Protein AF-A0A535BE35-F1 (afdb_monomer_lite)

Radius of gyration: 14.9 Å; chains: 1; bounding box: 35×33×30 Å

pLDDT: mean 93.04, std 4.49, range [67.38, 97.81]

Secondary structure (DSSP, 8-state):
---SEESSSS-TT-EE--HHHHHHHHHHHHT----EEE-TTT--EEES--TTS-GGGGGGS-HHHHHHHTT-HHHHHHHHHHHHHHHHHHHHT-TT-

Foldseek 3Di:
DDQAWFPDRDDPLIGGNHPQNVVQVVVQVVVPDFDWDADPLPRDTFGCDTPRQDPVRSCVSPSCVSCVVVVNNVVVVVVSVVVVVVVVVVVVVVVVD

Structure (mmCIF, N/CA/C/O backbone):
data_AF-A0A535BE35-F1
#
_entry.id   AF-A0A535BE35-F1
#
loop_
_atom_site.group_PDB
_atom_site.id
_atom_site.type_symbol
_atom_site.label_atom_id
_atom_site.label_alt_id
_atom_site.label_comp_id
_atom_site.label_asym_id
_atom_site.label_entity_id
_atom_site.label_seq_id
_atom_site.pdbx_PDB_ins_code
_atom_site.Cartn_x
_atom_site.Cartn_y
_atom_site.Cartn_z
_atom_site.occupancy
_atom_site.B_iso_or_equiv
_atom_site.auth_seq_id
_atom_site.auth_comp_id
_atom_site.auth_asym_id
_atom_site.auth_atom_id
_atom_site.pdbx_PDB_model_num
ATOM 1 N N . MET A 1 1 ? 7.665 -4.243 2.383 1.00 85.88 1 MET A N 1
ATOM 2 C CA . MET A 1 1 ? 6.614 -3.456 3.064 1.00 85.88 1 MET A CA 1
ATOM 3 C C . MET A 1 1 ? 6.833 -1.989 2.729 1.00 85.88 1 MET A C 1
ATOM 5 O O . MET A 1 1 ? 7.970 -1.546 2.828 1.00 85.88 1 MET A O 1
ATOM 9 N N . ASN A 1 2 ? 5.805 -1.266 2.273 1.00 91.75 2 ASN A N 1
ATOM 10 C CA . ASN A 1 2 ? 5.902 0.180 2.046 1.00 91.75 2 ASN A CA 1
ATOM 11 C C . ASN A 1 2 ? 5.851 0.908 3.400 1.00 91.75 2 ASN A C 1
ATOM 13 O O . ASN A 1 2 ? 4.922 0.678 4.162 1.00 91.75 2 ASN A O 1
ATOM 17 N N . THR A 1 3 ? 6.822 1.773 3.691 1.00 92.25 3 THR A N 1
ATOM 18 C CA . THR A 1 3 ? 6.873 2.637 4.893 1.00 92.25 3 THR A CA 1
ATOM 19 C C . THR A 1 3 ? 6.936 4.131 4.527 1.00 92.25 3 THR A C 1
ATOM 21 O O . THR A 1 3 ? 7.198 5.009 5.356 1.00 92.25 3 THR A O 1
ATOM 24 N N . GLY A 1 4 ? 6.716 4.433 3.247 1.00 94.38 4 GLY A N 1
ATOM 25 C CA . GLY A 1 4 ? 6.707 5.767 2.673 1.00 94.38 4 GLY A CA 1
ATOM 26 C C . GLY A 1 4 ? 5.320 6.397 2.731 1.00 94.38 4 GLY A C 1
ATOM 27 O O . GLY A 1 4 ? 4.743 6.573 3.809 1.00 94.38 4 GLY A O 1
ATOM 28 N N . TRP A 1 5 ? 4.832 6.785 1.561 1.00 94.75 5 TRP A N 1
ATOM 29 C CA . TRP A 1 5 ? 3.534 7.407 1.343 1.00 94.75 5 TRP A CA 1
ATOM 30 C C . TRP A 1 5 ? 2.763 6.641 0.271 1.00 94.75 5 TRP A C 1
ATOM 32 O O . TRP A 1 5 ? 3.306 5.767 -0.412 1.00 94.75 5 TRP A O 1
ATOM 42 N N . ILE A 1 6 ? 1.485 6.969 0.146 1.00 93.94 6 ILE A N 1
ATOM 43 C CA . ILE A 1 6 ? 0.628 6.556 -0.959 1.00 93.94 6 ILE A CA 1
ATOM 44 C C . ILE A 1 6 ? 0.087 7.817 -1.624 1.00 93.94 6 ILE A C 1
ATOM 46 O O . ILE A 1 6 ? -0.261 8.773 -0.929 1.00 93.94 6 ILE A O 1
ATOM 50 N N . VAL A 1 7 ? -0.027 7.764 -2.952 1.00 93.81 7 VAL A N 1
ATOM 51 C CA . VAL A 1 7 ? -0.326 8.867 -3.878 1.00 93.81 7 VAL A CA 1
ATOM 52 C C . VAL A 1 7 ? 0.913 9.667 -4.272 1.00 93.81 7 VAL A C 1
ATOM 54 O O . VAL A 1 7 ? 1.521 9.331 -5.284 1.00 93.81 7 VAL A O 1
ATOM 57 N N . ASP A 1 8 ? 1.324 10.658 -3.485 1.00 91.81 8 ASP A N 1
ATOM 58 C CA . ASP A 1 8 ? 2.515 11.469 -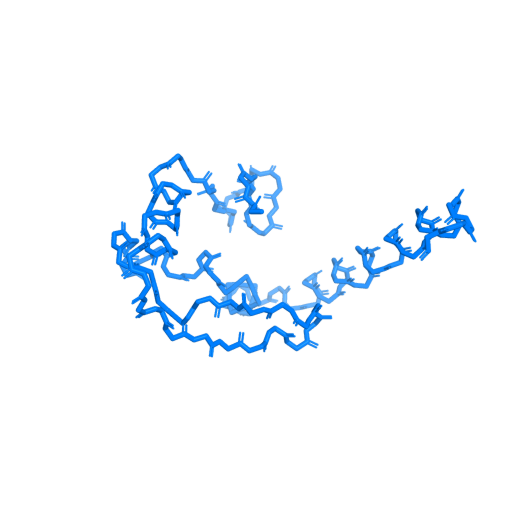3.750 1.00 91.81 8 ASP A CA 1
ATOM 59 C C . ASP A 1 8 ? 3.457 11.477 -2.531 1.00 91.81 8 ASP A C 1
ATOM 61 O O . ASP A 1 8 ? 3.121 11.024 -1.430 1.00 91.81 8 ASP A O 1
ATOM 65 N N . ASP A 1 9 ? 4.652 12.035 -2.716 1.00 87.56 9 ASP A N 1
ATOM 66 C CA . ASP A 1 9 ? 5.629 12.228 -1.646 1.00 87.56 9 ASP A CA 1
ATOM 67 C C . ASP A 1 9 ? 5.229 13.431 -0.771 1.00 87.56 9 ASP A C 1
ATOM 69 O O . ASP A 1 9 ? 5.735 14.539 -0.933 1.00 87.56 9 ASP A O 1
ATOM 73 N N . CYS A 1 10 ? 4.313 13.194 0.179 1.00 86.00 10 CYS A N 1
ATOM 74 C CA . CYS A 1 10 ? 3.795 14.184 1.139 1.00 86.00 10 CYS A CA 1
ATOM 75 C C . CYS A 1 10 ? 2.924 15.303 0.515 1.00 86.00 10 CYS A C 1
ATOM 77 O O . CYS A 1 10 ? 3.119 16.490 0.786 1.00 86.00 10 CYS A O 1
ATOM 79 N N . GLY A 1 11 ? 1.930 14.928 -0.295 1.00 90.88 11 GLY A N 1
ATOM 80 C CA . GLY A 1 11 ? 0.901 15.830 -0.829 1.00 90.88 11 GLY A CA 1
ATOM 81 C C . GLY A 1 11 ? -0.393 15.895 0.005 1.00 90.88 11 GLY A C 1
ATOM 82 O O . GLY A 1 11 ? -0.602 15.066 0.892 1.00 90.88 11 GLY A O 1
ATOM 83 N N . PRO A 1 12 ? -1.301 16.844 -0.295 1.00 91.25 12 PRO A N 1
ATOM 84 C CA . PRO A 1 12 ? -2.591 16.984 0.396 1.00 91.25 12 PRO A CA 1
ATOM 85 C C . PRO A 1 12 ? -3.494 15.753 0.232 1.00 91.25 12 PRO A C 1
ATOM 87 O O . PRO A 1 12 ? -4.186 15.367 1.169 1.00 91.25 12 PRO A O 1
ATOM 90 N N . ASP A 1 13 ? -3.421 15.098 -0.928 1.00 91.38 13 ASP A N 1
ATOM 91 C CA . ASP A 1 13 ? -4.145 13.856 -1.218 1.00 91.38 13 ASP A CA 1
ATOM 92 C C . ASP A 1 13 ? -3.327 12.608 -0.861 1.00 91.38 13 ASP A C 1
ATOM 94 O O . ASP A 1 13 ? -3.751 11.474 -1.098 1.00 91.38 13 ASP A O 1
ATOM 98 N N . SER A 1 14 ? -2.129 12.786 -0.303 1.00 93.12 14 SER A N 1
ATOM 99 C CA . SER A 1 14 ? -1.252 11.681 0.066 1.00 93.12 14 SER A CA 1
ATOM 100 C C . SER A 1 14 ? -1.544 11.179 1.461 1.00 93.12 14 SER A C 1
ATOM 102 O O . SER A 1 14 ? -1.990 11.914 2.340 1.00 93.12 14 SER A O 1
ATOM 104 N N . LYS A 1 15 ? -1.246 9.903 1.678 1.00 93.81 15 LYS A N 1
ATOM 105 C CA . LYS A 1 15 ? -1.426 9.274 2.981 1.00 93.81 15 LYS A CA 1
ATOM 106 C C . LYS A 1 15 ? -0.140 8.647 3.463 1.00 93.81 15 LYS A C 1
ATOM 108 O O . LYS A 1 15 ? 0.515 7.907 2.728 1.00 93.81 15 LYS A O 1
ATOM 113 N N . LYS A 1 16 ? 0.237 8.974 4.696 1.00 95.38 16 LYS A N 1
ATOM 114 C CA . LYS A 1 16 ? 1.449 8.447 5.313 1.00 95.38 16 LYS A CA 1
ATOM 115 C C . LYS A 1 16 ? 1.192 7.023 5.789 1.00 95.38 16 LYS A C 1
ATOM 117 O O . LYS A 1 16 ? 0.238 6.776 6.522 1.00 95.38 16 LYS A O 1
ATOM 122 N N . VAL A 1 17 ? 2.086 6.100 5.444 1.00 96.31 17 VAL A N 1
ATOM 123 C CA . VAL A 1 17 ? 2.136 4.811 6.138 1.00 96.31 17 VAL A CA 1
ATOM 124 C C . VAL A 1 17 ? 2.894 5.028 7.444 1.00 96.31 17 VAL A C 1
ATOM 126 O O . VAL A 1 17 ? 4.085 5.348 7.425 1.00 96.31 17 VAL A O 1
ATOM 129 N N . THR A 1 18 ? 2.197 4.938 8.575 1.00 96.25 18 THR A N 1
ATOM 130 C CA . THR A 1 18 ? 2.783 5.168 9.896 1.00 96.25 18 THR A CA 1
ATOM 131 C C . THR A 1 18 ? 3.413 3.891 10.460 1.00 96.25 18 THR A C 1
ATOM 133 O O . THR A 1 18 ? 3.343 2.802 9.870 1.00 96.25 18 THR A O 1
ATOM 136 N N . VAL A 1 19 ? 4.058 4.029 11.619 1.00 96.44 19 VAL A N 1
ATOM 137 C CA . VAL A 1 19 ? 4.644 2.899 12.350 1.00 96.44 19 VAL A CA 1
ATOM 138 C C . VAL A 1 19 ? 3.550 1.963 12.858 1.00 96.44 19 VAL A C 1
ATOM 140 O O . VAL A 1 19 ? 3.726 0.747 12.822 1.00 96.44 19 VAL A O 1
ATOM 143 N N . GLU A 1 20 ? 2.406 2.505 13.263 1.00 96.44 20 GLU A N 1
ATOM 144 C CA . GLU A 1 20 ? 1.241 1.756 13.729 1.00 96.44 20 GLU A CA 1
ATOM 145 C C . GLU A 1 20 ? 0.678 0.873 12.611 1.00 96.44 20 GLU A C 1
ATOM 147 O O . GLU A 1 20 ? 0.490 -0.321 12.827 1.00 96.44 20 GLU A O 1
ATOM 152 N N . HIS A 1 21 ? 0.523 1.410 11.393 1.00 96.25 21 HIS A N 1
ATOM 153 C CA . HIS A 1 21 ? 0.082 0.626 10.231 1.00 96.25 21 HIS A CA 1
ATOM 154 C C . HIS A 1 21 ? 1.046 -0.523 9.925 1.00 96.25 21 HIS A C 1
ATOM 156 O O . HIS A 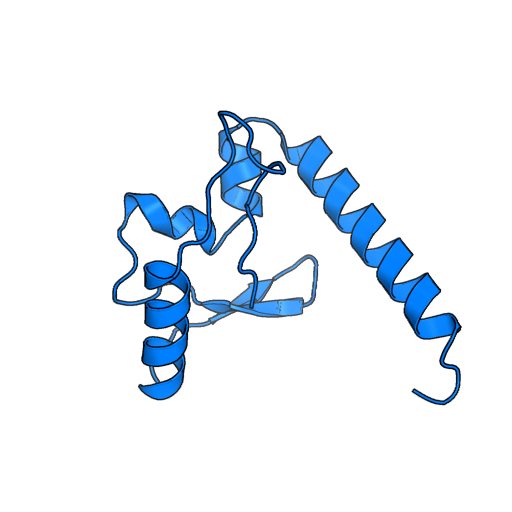1 21 ? 0.639 -1.669 9.738 1.00 96.25 21 HIS A O 1
ATOM 162 N N . SER A 1 22 ? 2.346 -0.225 9.910 1.00 95.31 22 SER A N 1
ATOM 163 C CA . SER A 1 22 ? 3.376 -1.223 9.611 1.00 95.31 22 SER A CA 1
ATOM 164 C C . SER A 1 22 ? 3.419 -2.316 10.686 1.00 95.31 22 SER A C 1
ATOM 166 O O . SER A 1 22 ? 3.545 -3.496 10.366 1.00 95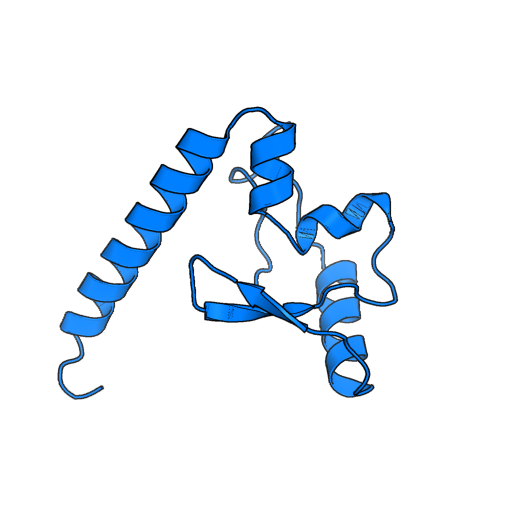.31 22 SER A O 1
ATOM 168 N N . SER A 1 23 ? 3.257 -1.935 11.956 1.00 95.81 23 SER A N 1
ATOM 169 C CA . SER A 1 23 ? 3.210 -2.862 13.091 1.00 95.81 23 SER A CA 1
ATOM 170 C C . SER A 1 23 ? 1.965 -3.744 13.052 1.00 95.81 23 SER A C 1
ATOM 172 O O . SER A 1 23 ? 2.087 -4.950 13.235 1.00 95.81 23 SER A O 1
ATOM 174 N N . ALA A 1 24 ? 0.796 -3.179 12.733 1.00 95.75 24 ALA A N 1
ATOM 175 C CA . ALA A 1 24 ? -0.442 -3.935 12.551 1.00 95.75 24 ALA A CA 1
ATOM 176 C C . ALA A 1 24 ? -0.301 -4.993 11.444 1.00 95.75 24 ALA A C 1
ATOM 178 O O . ALA A 1 24 ? -0.645 -6.153 11.657 1.00 95.75 24 ALA A O 1
ATOM 179 N N . CYS A 1 25 ? 0.293 -4.632 10.301 1.00 94.25 25 CYS A N 1
ATOM 180 C CA . CYS A 1 25 ? 0.589 -5.584 9.229 1.00 94.25 25 CYS A CA 1
ATOM 181 C C . CYS A 1 25 ? 1.532 -6.706 9.685 1.00 94.25 25 CYS A C 1
ATOM 183 O O . CYS A 1 25 ? 1.281 -7.868 9.381 1.00 94.25 25 CYS A O 1
ATOM 185 N N . MET A 1 26 ? 2.613 -6.380 10.404 1.00 94.62 26 MET A N 1
ATOM 186 C CA . MET A 1 26 ? 3.554 -7.392 10.903 1.00 94.62 26 MET A CA 1
ATOM 187 C C . MET A 1 26 ? 2.888 -8.357 11.885 1.00 94.62 26 MET A C 1
ATOM 189 O O . MET A 1 26 ? 3.051 -9.566 11.735 1.00 94.62 26 MET A O 1
ATOM 193 N N . SER A 1 27 ? 2.123 -7.841 12.849 1.00 94.81 27 SER A N 1
ATOM 194 C CA . SER A 1 27 ? 1.388 -8.671 13.808 1.00 94.81 27 SER A CA 1
ATOM 195 C C . SER A 1 27 ? 0.371 -9.562 13.102 1.00 94.81 27 SER A C 1
ATOM 197 O O . SER A 1 27 ? 0.357 -10.764 13.326 1.00 94.81 27 SER A O 1
ATOM 199 N N . ALA A 1 28 ? -0.408 -9.010 12.169 1.00 93.81 28 ALA A N 1
ATOM 200 C CA . ALA A 1 28 ? -1.416 -9.780 11.450 1.00 93.81 28 ALA A CA 1
ATOM 201 C C . ALA A 1 28 ? -0.821 -10.878 10.552 1.00 93.81 28 ALA A C 1
ATOM 203 O O . ALA A 1 28 ? -1.434 -11.927 10.378 1.00 93.81 28 ALA A O 1
ATOM 204 N N . ILE A 1 29 ? 0.375 -10.659 9.992 1.00 92.94 29 ILE A N 1
ATOM 205 C CA . ILE A 1 29 ? 1.117 -11.706 9.276 1.00 92.94 29 ILE A CA 1
ATOM 206 C C . ILE A 1 29 ? 1.586 -12.797 10.247 1.00 92.94 29 ILE A C 1
ATOM 208 O O . ILE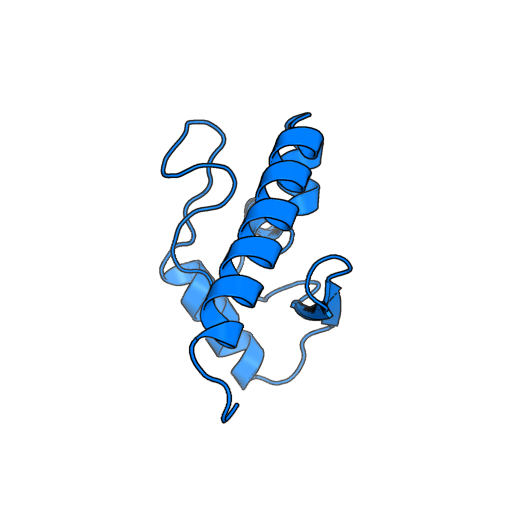 A 1 29 ? 1.527 -13.974 9.905 1.00 92.94 29 ILE A O 1
ATOM 212 N N . ALA A 1 30 ? 2.061 -12.422 11.438 1.00 93.75 30 ALA A N 1
ATOM 213 C CA . ALA A 1 30 ? 2.541 -13.372 12.440 1.00 93.75 30 ALA A CA 1
ATOM 214 C C . ALA A 1 30 ? 1.417 -14.232 13.043 1.00 93.75 30 ALA A C 1
ATOM 216 O O . ALA A 1 30 ? 1.654 -15.394 13.362 1.00 93.75 30 ALA A O 1
ATOM 217 N N . ASP A 1 31 ? 0.215 -13.668 13.170 1.00 91.06 31 ASP A N 1
ATOM 218 C CA . ASP A 1 31 ? -0.953 -14.333 13.757 1.00 91.06 31 ASP A CA 1
ATOM 219 C C . ASP A 1 31 ? -1.627 -15.354 12.816 1.00 91.06 31 ASP A C 1
ATOM 221 O O . ASP A 1 31 ? -2.498 -16.090 13.267 1.00 91.06 31 ASP A O 1
ATOM 225 N N . ASP A 1 32 ? -1.214 -15.415 11.542 1.00 75.81 32 ASP A N 1
ATOM 226 C CA . ASP A 1 32 ? -1.672 -16.356 10.506 1.00 75.81 32 ASP A CA 1
ATOM 227 C C . ASP A 1 32 ? -3.209 -16.487 10.400 1.00 75.81 32 ASP A C 1
ATOM 229 O O . ASP A 1 32 ? -3.852 -17.350 10.995 1.00 75.81 32 ASP A O 1
ATOM 233 N N . GLY A 1 33 ? -3.828 -15.593 9.625 1.00 83.94 33 GLY A N 1
ATOM 234 C CA . GLY A 1 33 ? -5.286 -15.592 9.427 1.00 83.94 33 GLY A CA 1
ATOM 235 C C . GLY A 1 33 ? -5.796 -14.523 8.465 1.00 83.94 33 GLY A C 1
ATOM 236 O O . GLY A 1 33 ? -6.947 -14.101 8.553 1.00 83.94 33 GLY A O 1
ATOM 237 N N . LEU A 1 34 ? -4.924 -14.031 7.586 1.00 93.12 34 LEU A N 1
ATOM 238 C CA . LEU A 1 34 ? -5.267 -12.995 6.623 1.00 93.12 34 LEU A CA 1
ATOM 239 C C . LEU A 1 34 ? -5.898 -13.612 5.376 1.00 93.12 34 LEU A C 1
ATOM 241 O O . LEU A 1 34 ? -5.388 -14.588 4.827 1.00 93.12 34 LEU A O 1
ATOM 245 N N . ASP A 1 35 ? -6.968 -12.986 4.897 1.00 94.19 35 ASP A N 1
ATOM 246 C CA . ASP A 1 35 ? -7.449 -13.206 3.541 1.00 94.19 35 ASP A CA 1
ATOM 247 C C . ASP A 1 35 ? -6.589 -12.404 2.569 1.00 94.19 35 ASP A C 1
ATOM 249 O O . ASP A 1 35 ? -6.276 -11.235 2.812 1.00 94.19 35 ASP A O 1
ATOM 253 N N . TRP A 1 36 ? -6.242 -13.020 1.444 1.00 94.62 36 TRP A N 1
ATOM 254 C CA . TRP A 1 36 ? -5.341 -12.442 0.453 1.00 94.62 36 TRP A CA 1
ATOM 255 C C . TRP A 1 36 ? -6.027 -12.301 -0.899 1.00 94.62 36 TRP A C 1
ATOM 257 O O . TRP A 1 36 ? -6.812 -13.155 -1.309 1.00 94.62 36 TRP A O 1
ATOM 267 N N . PHE A 1 37 ? -5.663 -11.258 -1.637 1.00 93.81 37 PHE A N 1
ATOM 268 C CA . PHE A 1 37 ? -5.961 -11.136 -3.059 1.00 93.81 37 PHE A CA 1
ATOM 269 C C . PHE A 1 37 ? -4.679 -10.856 -3.843 1.00 93.81 37 PHE A C 1
ATOM 271 O O . PHE A 1 37 ? -3.696 -10.351 -3.300 1.00 93.81 37 PHE A O 1
ATOM 278 N N . THR A 1 38 ? -4.672 -11.204 -5.127 1.00 94.94 38 THR A N 1
ATOM 279 C CA . THR A 1 38 ? -3.523 -10.952 -5.999 1.00 94.94 38 THR A CA 1
ATOM 280 C C . THR A 1 38 ? -3.615 -9.558 -6.603 1.00 94.94 38 THR A C 1
ATOM 282 O O . THR A 1 38 ? -4.591 -9.230 -7.275 1.00 94.94 38 THR A O 1
ATOM 285 N N . ASP A 1 39 ? -2.572 -8.761 -6.395 1.00 93.44 39 ASP A N 1
ATOM 286 C CA . ASP A 1 39 ? -2.355 -7.495 -7.082 1.00 93.44 39 ASP A CA 1
ATOM 287 C C . ASP A 1 39 ? -2.254 -7.744 -8.602 1.00 93.44 39 ASP A C 1
ATOM 289 O O . ASP A 1 39 ? -1.338 -8.449 -9.039 1.00 93.44 39 ASP A O 1
ATOM 293 N N . PRO A 1 40 ? -3.160 -7.187 -9.426 1.00 92.56 40 PRO A N 1
ATOM 294 C CA . PRO A 1 40 ? -3.141 -7.397 -10.872 1.00 92.56 40 PRO A CA 1
ATOM 295 C C . PRO A 1 40 ? -1.936 -6.739 -11.557 1.00 92.56 40 PRO A C 1
ATOM 297 O O . PRO A 1 40 ? -1.578 -7.120 -12.672 1.00 92.56 40 PRO A O 1
ATOM 300 N N . ASP A 1 41 ? -1.316 -5.749 -10.915 1.00 94.38 41 ASP A N 1
ATOM 301 C CA . ASP A 1 41 ? -0.245 -4.956 -11.489 1.00 94.38 41 ASP A CA 1
ATOM 302 C C . ASP A 1 41 ? 1.126 -5.587 -11.197 1.00 94.38 41 ASP A C 1
ATOM 304 O O . ASP A 1 41 ? 1.930 -5.729 -12.123 1.00 94.38 41 ASP A O 1
ATOM 308 N N . PHE A 1 42 ? 1.392 -6.024 -9.960 1.00 93.44 42 PHE A N 1
ATOM 309 C CA . PHE A 1 42 ? 2.689 -6.609 -9.570 1.00 93.44 42 PHE A CA 1
ATOM 310 C C . PHE A 1 42 ? 2.658 -8.103 -9.211 1.00 93.44 42 PHE A C 1
ATOM 312 O O . PHE A 1 42 ? 3.723 -8.704 -9.059 1.00 93.44 42 PHE A O 1
ATOM 319 N N . GLY A 1 43 ? 1.478 -8.715 -9.085 1.00 93.75 43 GLY A N 1
ATOM 320 C CA . GLY A 1 43 ? 1.316 -10.136 -8.757 1.00 93.75 43 GLY A CA 1
ATOM 321 C C . GLY A 1 43 ? 1.536 -10.491 -7.283 1.00 93.75 43 GLY A C 1
ATOM 322 O O . GLY A 1 43 ? 1.565 -11.671 -6.939 1.00 93.75 43 GLY A O 1
ATOM 323 N N . TYR A 1 44 ? 1.709 -9.502 -6.402 1.00 92.81 44 TYR A N 1
ATOM 324 C CA . TYR A 1 44 ? 1.866 -9.738 -4.967 1.00 92.81 44 TYR A CA 1
ATOM 325 C C . TYR A 1 44 ? 0.548 -10.144 -4.310 1.00 92.81 44 TYR A C 1
ATOM 327 O O . TYR A 1 44 ? -0.525 -9.749 -4.754 1.00 92.81 44 TYR A O 1
ATOM 335 N N . GLN A 1 45 ? 0.632 -10.900 -3.218 1.00 93.44 45 GLN A N 1
ATOM 336 C CA . GLN A 1 45 ? -0.515 -11.107 -2.341 1.00 93.44 45 GLN A CA 1
ATOM 337 C C . GLN A 1 45 ? -0.656 -9.902 -1.411 1.00 93.44 45 GLN A C 1
ATOM 339 O O . GLN A 1 45 ? 0.267 -9.571 -0.666 1.00 93.44 45 GLN A O 1
ATOM 344 N N . LEU A 1 46 ? -1.805 -9.242 -1.480 1.00 93.00 46 LEU A N 1
ATOM 345 C CA . LEU A 1 46 ? -2.175 -8.128 -0.619 1.00 93.00 46 LEU A CA 1
ATOM 346 C C . LEU A 1 46 ? -3.275 -8.584 0.344 1.00 93.00 46 LEU A C 1
ATOM 348 O O . LEU A 1 46 ? -4.173 -9.322 -0.073 1.00 93.00 46 LEU A O 1
ATOM 352 N N . PRO A 1 47 ? -3.222 -8.179 1.621 1.00 94.31 47 PRO A N 1
ATOM 353 C CA . PRO A 1 47 ? -4.259 -8.541 2.569 1.00 94.31 47 PRO A CA 1
ATOM 354 C C . PRO A 1 47 ? -5.556 -7.806 2.220 1.00 94.31 47 PRO A C 1
ATOM 356 O O . PRO A 1 47 ? -5.552 -6.602 1.956 1.00 94.31 47 PRO A O 1
ATOM 359 N N . VAL A 1 48 ? -6.681 -8.518 2.249 1.00 92.75 48 VAL A N 1
ATOM 360 C CA . VAL A 1 48 ? -8.014 -7.928 2.053 1.00 92.75 48 VAL A CA 1
ATOM 361 C C . VAL A 1 48 ? -8.320 -6.948 3.185 1.00 92.75 48 VAL A C 1
ATOM 363 O O . VAL A 1 48 ? -8.868 -5.875 2.937 1.00 92.75 48 VAL A O 1
ATOM 366 N N . ARG A 1 49 ? -7.935 -7.300 4.417 1.00 92.50 49 ARG A N 1
ATOM 367 C CA . ARG A 1 49 ? -8.088 -6.484 5.623 1.00 92.50 49 ARG A CA 1
ATOM 368 C C . ARG A 1 49 ? -6.991 -6.824 6.623 1.00 92.50 49 ARG A C 1
ATOM 370 O O . ARG A 1 49 ? -6.578 -7.973 6.696 1.00 92.50 49 ARG A O 1
ATOM 377 N N . VAL A 1 50 ? -6.559 -5.849 7.418 1.00 94.94 50 VAL A N 1
ATOM 378 C CA . VAL A 1 50 ? -5.554 -6.045 8.472 1.00 94.94 50 VAL A CA 1
ATOM 379 C C . VAL A 1 50 ? -6.142 -5.605 9.815 1.00 94.94 50 VAL A C 1
ATOM 381 O O . VAL A 1 50 ? -6.491 -4.431 9.964 1.00 94.94 50 VAL A O 1
ATOM 384 N N . PRO A 1 51 ? -6.270 -6.507 10.806 1.00 93.88 51 PRO A N 1
ATOM 385 C CA . PRO A 1 51 ? -6.642 -6.127 12.164 1.00 93.88 51 PRO A CA 1
ATOM 386 C C . PRO A 1 51 ? -5.704 -5.050 12.724 1.00 93.88 51 PRO A C 1
ATOM 388 O O . PRO A 1 51 ? -4.487 -5.154 12.607 1.00 93.88 51 PRO A O 1
ATOM 391 N N . GLY A 1 52 ? -6.272 -4.013 13.340 1.00 92.56 52 GLY A N 1
ATOM 392 C CA . GLY A 1 52 ? -5.504 -2.888 13.884 1.00 92.56 52 GLY A CA 1
ATOM 393 C C . GLY A 1 52 ? -5.268 -1.733 12.906 1.00 92.56 52 GLY A C 1
ATOM 394 O O . GLY A 1 52 ? -4.773 -0.696 13.335 1.00 92.56 52 GLY A O 1
ATOM 395 N N . ILE A 1 53 ? -5.670 -1.865 11.637 1.00 95.12 53 ILE A N 1
ATOM 396 C CA . ILE A 1 53 ? -5.837 -0.723 10.727 1.00 95.12 53 ILE A CA 1
ATOM 397 C C . ILE A 1 53 ? -7.290 -0.243 10.809 1.00 95.12 53 ILE A C 1
ATOM 399 O O . ILE A 1 53 ? -8.223 -1.052 10.787 1.00 95.12 53 ILE A O 1
ATOM 403 N N . ALA A 1 54 ? -7.479 1.068 10.962 1.00 92.62 54 ALA A N 1
ATOM 404 C CA . ALA A 1 54 ? -8.803 1.672 11.056 1.00 92.62 54 ALA A CA 1
ATOM 405 C C . ALA A 1 54 ? -9.537 1.607 9.698 1.00 92.62 54 ALA A C 1
ATOM 407 O O . ALA A 1 54 ? -8.876 1.633 8.660 1.00 92.62 54 ALA A O 1
ATOM 408 N N . PRO A 1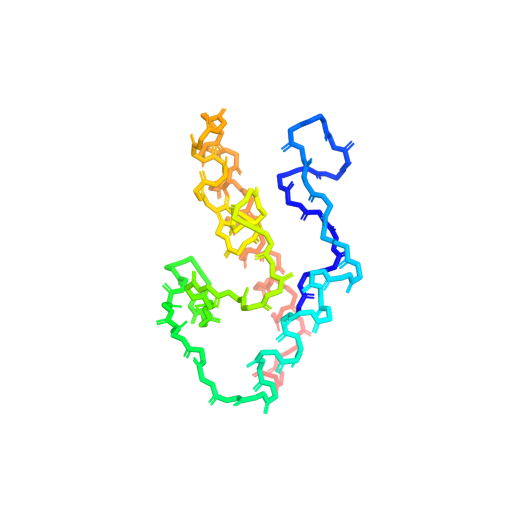 55 ? -10.882 1.540 9.664 1.00 90.00 55 PRO A N 1
ATOM 409 C CA . PRO A 1 55 ? -11.646 1.489 8.411 1.00 90.00 55 PRO A CA 1
ATOM 410 C C . PRO A 1 55 ? -11.323 2.627 7.432 1.00 90.00 55 PRO A C 1
ATOM 412 O O . PRO A 1 55 ? -11.225 2.407 6.229 1.00 90.00 55 PRO A O 1
ATOM 415 N N . GLU A 1 56 ? -11.107 3.838 7.942 1.00 90.38 56 GLU A N 1
ATOM 416 C CA . GLU A 1 56 ? -10.691 5.009 7.166 1.00 90.38 56 GLU A CA 1
ATOM 417 C C . GLU A 1 56 ? -9.287 4.877 6.559 1.00 90.38 56 GLU A C 1
ATOM 419 O O . GLU A 1 56 ? -8.954 5.625 5.642 1.00 90.38 56 GLU A O 1
ATOM 424 N N . ASP A 1 57 ? -8.483 3.928 7.047 1.00 93.50 57 ASP A N 1
ATOM 425 C CA . ASP A 1 57 ? -7.106 3.629 6.652 1.00 93.50 57 ASP A CA 1
ATOM 426 C C . ASP A 1 57 ? -6.950 2.355 5.821 1.00 93.50 57 ASP A C 1
ATOM 428 O O . ASP A 1 57 ? -5.852 2.067 5.345 1.00 93.50 57 ASP A O 1
ATOM 432 N N . GLU A 1 58 ? -8.037 1.627 5.555 1.00 91.19 58 GLU A N 1
ATOM 433 C CA . GLU A 1 58 ? -7.998 0.413 4.729 1.00 91.19 58 GLU A CA 1
ATOM 434 C C . GLU A 1 58 ? -7.572 0.699 3.276 1.00 91.19 58 GLU A C 1
ATOM 436 O O . GLU A 1 58 ? -6.958 -0.151 2.628 1.00 91.19 58 GLU A O 1
ATOM 441 N N . ASP A 1 59 ? -7.794 1.920 2.782 1.00 90.94 59 ASP A N 1
ATOM 442 C CA . ASP A 1 59 ? -7.348 2.363 1.457 1.00 90.94 59 ASP A CA 1
ATOM 443 C C . ASP A 1 59 ? -5.814 2.430 1.314 1.00 90.94 59 ASP A C 1
ATOM 445 O O . ASP A 1 59 ? -5.291 2.461 0.195 1.00 90.94 59 ASP A O 1
ATOM 449 N N . LEU A 1 60 ? -5.069 2.356 2.427 1.00 93.12 60 LEU A N 1
ATOM 450 C CA . LEU A 1 60 ? -3.618 2.176 2.409 1.00 93.12 60 LEU A CA 1
ATOM 451 C C . LEU A 1 60 ? -3.194 0.813 1.857 1.00 93.12 60 LEU A C 1
ATOM 453 O O . LEU A 1 60 ? -2.107 0.673 1.294 1.00 93.12 60 LEU A O 1
ATOM 457 N N . LEU A 1 61 ? -4.040 -0.203 2.023 1.00 92.25 61 LEU A N 1
ATOM 458 C CA . LEU A 1 61 ? -3.780 -1.553 1.530 1.00 92.25 61 LEU A CA 1
ATOM 459 C C . LEU A 1 61 ? -4.080 -1.672 0.032 1.00 92.25 61 LEU A C 1
ATOM 461 O O . LEU A 1 61 ? -3.628 -2.617 -0.615 1.00 92.25 61 LEU A O 1
ATOM 465 N N . ARG A 1 62 ? -4.822 -0.708 -0.529 1.00 90.88 62 ARG A N 1
ATOM 466 C CA . ARG A 1 62 ? -5.319 -0.733 -1.909 1.00 90.88 62 ARG A CA 1
ATOM 467 C C . ARG A 1 62 ? -5.044 0.599 -2.617 1.00 90.88 62 ARG A C 1
ATOM 469 O O . ARG A 1 62 ? -5.977 1.334 -2.941 1.00 90.88 62 ARG A O 1
ATOM 476 N N . PRO A 1 63 ? -3.766 0.907 -2.926 1.00 91.69 63 PRO A N 1
ATOM 477 C CA . PRO A 1 63 ? -3.379 2.172 -3.552 1.00 91.69 63 PRO A CA 1
ATOM 478 C C . PRO A 1 63 ? -4.195 2.513 -4.802 1.00 91.69 63 PRO A C 1
ATOM 480 O O . PRO A 1 63 ? -4.585 3.659 -4.985 1.00 91.69 63 PRO A O 1
ATOM 483 N N . ARG A 1 64 ? -4.497 1.516 -5.641 1.00 93.50 64 ARG A N 1
ATOM 484 C CA . ARG A 1 64 ? -5.287 1.700 -6.862 1.00 93.50 64 ARG A CA 1
ATOM 485 C C . ARG A 1 64 ? -6.664 2.307 -6.587 1.00 93.50 64 ARG A C 1
ATOM 487 O O . ARG A 1 64 ? -7.032 3.269 -7.253 1.00 93.50 64 ARG A O 1
ATOM 494 N N . GLU A 1 65 ? -7.387 1.772 -5.603 1.00 92.44 65 GLU A N 1
ATOM 495 C CA . GLU A 1 65 ? -8.716 2.263 -5.212 1.00 92.44 65 GLU A CA 1
ATOM 496 C C . GLU A 1 65 ? -8.627 3.703 -4.691 1.00 92.44 65 GLU A C 1
ATOM 498 O O . GLU A 1 65 ? -9.456 4.542 -5.036 1.00 92.44 65 GLU A O 1
ATOM 503 N N . ARG A 1 66 ? -7.565 4.033 -3.940 1.00 93.31 66 ARG A N 1
ATOM 504 C CA . ARG A 1 66 ? -7.316 5.409 -3.486 1.00 93.31 66 ARG A CA 1
ATOM 505 C C . ARG A 1 66 ? -7.094 6.374 -4.654 1.00 93.31 66 ARG A C 1
ATOM 507 O O . ARG A 1 66 ? -7.687 7.448 -4.677 1.00 93.31 66 ARG A O 1
ATOM 514 N N . PHE A 1 67 ? -6.263 6.011 -5.630 1.00 95.56 67 PHE A N 1
ATOM 515 C CA . PHE A 1 67 ? -6.062 6.837 -6.828 1.00 95.56 67 PHE A CA 1
ATOM 516 C C . PHE A 1 67 ? -7.350 6.981 -7.652 1.00 95.56 67 PHE A C 1
ATOM 518 O O . PHE A 1 67 ? -7.617 8.061 -8.178 1.00 95.56 67 PHE A O 1
ATOM 525 N N . GLU A 1 68 ? -8.158 5.924 -7.755 1.00 95.00 68 GLU A N 1
ATOM 526 C CA . GLU A 1 68 ? -9.455 5.956 -8.437 1.00 95.00 68 GLU A CA 1
ATOM 527 C C . GLU A 1 68 ? -10.444 6.903 -7.744 1.00 95.00 68 GLU A C 1
ATOM 529 O O . GLU A 1 68 ? -11.053 7.734 -8.416 1.00 95.00 68 GLU A O 1
ATOM 534 N N . ALA A 1 69 ? -10.531 6.862 -6.411 1.00 94.31 69 ALA A N 1
ATOM 535 C CA . ALA A 1 69 ? -11.369 7.772 -5.627 1.00 94.31 69 ALA A CA 1
ATOM 536 C C . ALA A 1 69 ? -10.982 9.254 -5.805 1.00 94.31 69 ALA A C 1
ATOM 538 O O . ALA A 1 69 ? -11.837 10.133 -5.720 1.00 94.31 69 ALA A O 1
ATOM 539 N N . LEU A 1 70 ? -9.707 9.529 -6.096 1.00 95.31 70 LEU A N 1
ATOM 540 C CA . LEU A 1 70 ? -9.192 10.866 -6.407 1.00 95.31 70 LEU A CA 1
ATOM 541 C C . LEU A 1 70 ? -9.357 11.256 -7.888 1.00 95.31 70 LEU A C 1
ATOM 543 O O . LEU A 1 70 ? -9.002 12.369 -8.268 1.00 95.31 70 LEU A O 1
ATOM 547 N N . GLY A 1 71 ? -9.842 10.354 -8.748 1.00 97.06 71 GLY A N 1
ATOM 548 C CA . GLY A 1 71 ? -9.907 10.571 -10.196 1.00 97.06 71 GLY A CA 1
ATOM 549 C C . GLY A 1 71 ? -8.535 10.596 -10.883 1.00 97.06 71 GLY A C 1
ATOM 550 O O . GLY A 1 71 ? -8.415 11.098 -11.997 1.00 97.06 71 GLY A O 1
ATOM 551 N N . ARG A 1 72 ? -7.494 10.054 -10.238 1.00 97.00 72 ARG A N 1
ATOM 552 C CA . ARG A 1 72 ? -6.087 10.085 -10.682 1.00 97.00 72 ARG A CA 1
ATOM 553 C C . ARG A 1 72 ? -5.596 8.721 -11.183 1.00 97.00 72 ARG A C 1
ATOM 555 O O . ARG A 1 72 ? -4.432 8.361 -11.020 1.00 97.00 72 ARG A O 1
ATOM 562 N N . LEU A 1 73 ? -6.474 7.924 -11.796 1.00 96.69 73 LEU A N 1
ATOM 563 C CA . LEU A 1 73 ? -6.113 6.574 -12.252 1.00 96.69 73 LEU A CA 1
ATOM 564 C C . LEU A 1 73 ? -5.039 6.584 -13.358 1.00 96.69 73 LEU A C 1
ATOM 566 O O . LEU A 1 73 ? -4.245 5.648 -13.445 1.00 96.69 73 LEU A O 1
ATOM 570 N N . ASP A 1 74 ? -4.981 7.636 -14.175 1.00 97.81 74 ASP A N 1
ATOM 571 C CA . ASP A 1 74 ? -3.934 7.792 -15.191 1.00 97.81 74 ASP A CA 1
ATOM 572 C C . ASP A 1 74 ? -2.555 8.014 -14.558 1.00 97.81 74 ASP A C 1
ATOM 574 O O . ASP A 1 74 ? -1.579 7.392 -14.984 1.00 97.81 74 ASP A O 1
ATOM 578 N N . ASP A 1 75 ? -2.478 8.797 -13.477 1.00 96.31 75 ASP A N 1
ATOM 579 C CA . ASP A 1 75 ? -1.243 8.962 -12.704 1.00 96.31 75 ASP A CA 1
ATOM 580 C C . ASP A 1 75 ? -0.789 7.614 -12.139 1.00 96.31 75 ASP A C 1
ATOM 582 O O . ASP A 1 75 ? 0.371 7.235 -12.302 1.00 96.31 75 ASP A O 1
ATOM 586 N N . TYR A 1 76 ? -1.708 6.850 -11.537 1.00 96.31 76 TYR A N 1
ATOM 587 C CA . TYR A 1 76 ? -1.415 5.507 -11.031 1.00 96.31 76 TYR A CA 1
ATOM 588 C C . TYR A 1 76 ? -0.833 4.596 -12.120 1.00 96.31 76 TYR A C 1
ATOM 590 O O . TYR A 1 76 ? 0.184 3.939 -11.898 1.00 96.31 76 TYR A O 1
ATOM 598 N N . ARG A 1 77 ? -1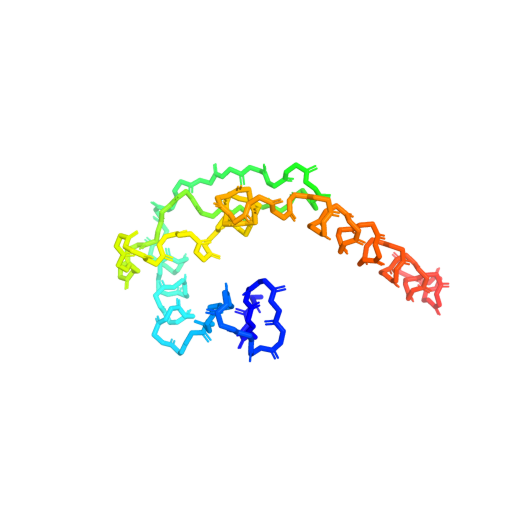.431 4.586 -13.320 1.00 97.19 77 ARG A N 1
ATOM 599 C CA . ARG A 1 77 ? -0.933 3.795 -14.459 1.00 97.19 77 ARG A CA 1
ATOM 600 C C . ARG A 1 77 ? 0.474 4.225 -14.869 1.00 97.19 77 ARG A C 1
ATOM 602 O O . ARG A 1 77 ? 1.335 3.366 -15.046 1.00 97.19 77 ARG A O 1
ATOM 609 N N . CYS A 1 78 ? 0.732 5.529 -14.960 1.00 97.19 78 CYS A N 1
ATOM 610 C CA . CYS A 1 78 ? 2.067 6.061 -15.239 1.00 97.19 78 CYS A CA 1
ATOM 611 C C . CYS A 1 78 ? 3.092 5.619 -14.181 1.00 97.19 78 CYS A C 1
ATOM 613 O O . CYS A 1 78 ? 4.205 5.221 -14.530 1.00 97.19 78 CYS A O 1
ATOM 615 N N . TRP A 1 79 ? 2.714 5.632 -12.899 1.00 95.31 79 TRP A N 1
ATOM 616 C CA . TRP A 1 79 ? 3.553 5.144 -11.802 1.00 95.31 79 TRP A CA 1
ATOM 617 C C . TRP A 1 79 ? 3.857 3.648 -11.917 1.00 95.31 79 TRP A C 1
ATOM 619 O O . TRP A 1 79 ? 5.022 3.261 -11.818 1.00 95.31 79 TRP A O 1
ATOM 629 N N . VAL A 1 80 ? 2.848 2.807 -12.164 1.00 96.62 80 VAL A N 1
ATOM 630 C CA . VAL A 1 80 ? 3.026 1.354 -12.334 1.00 96.62 80 VAL A CA 1
ATOM 631 C C . VAL A 1 80 ? 3.974 1.047 -13.491 1.00 96.62 80 VAL A C 1
ATOM 633 O O . VAL A 1 80 ? 4.921 0.276 -13.317 1.00 96.62 80 VAL A O 1
ATOM 636 N N . GLU A 1 81 ? 3.765 1.669 -14.653 1.00 97.69 81 GLU A N 1
ATOM 637 C CA . GLU A 1 81 ? 4.616 1.457 -15.828 1.00 97.69 81 GLU A CA 1
ATOM 638 C C . GLU A 1 81 ? 6.058 1.898 -15.574 1.00 97.69 81 GLU A C 1
ATOM 640 O O . GLU A 1 81 ? 7.004 1.158 -15.870 1.00 97.69 81 GLU A O 1
ATOM 645 N N . ARG A 1 82 ? 6.241 3.064 -14.946 1.00 97.12 82 ARG A N 1
ATOM 646 C CA . ARG A 1 82 ? 7.567 3.562 -14.583 1.00 97.12 82 ARG A CA 1
ATOM 647 C C . ARG A 1 82 ? 8.288 2.606 -13.634 1.00 97.12 82 ARG A C 1
ATOM 649 O O . ARG A 1 82 ? 9.411 2.206 -13.928 1.00 97.12 82 ARG A O 1
ATOM 656 N N . LEU A 1 83 ? 7.638 2.176 -12.551 1.00 95.44 83 LEU A N 1
ATOM 657 C CA . LEU A 1 83 ? 8.232 1.266 -11.563 1.00 95.44 83 LEU A CA 1
ATOM 658 C C . LEU A 1 83 ? 8.583 -0.100 -12.167 1.00 95.44 83 LEU A C 1
ATOM 660 O O . LEU A 1 83 ? 9.637 -0.660 -11.864 1.00 95.44 83 LEU A O 1
ATOM 664 N N . LYS A 1 84 ? 7.734 -0.642 -13.051 1.00 95.94 84 LYS A N 1
ATOM 665 C CA . LYS A 1 84 ? 8.032 -1.883 -13.786 1.00 95.94 84 LYS A CA 1
ATOM 666 C C . LYS A 1 84 ? 9.245 -1.722 -14.699 1.00 95.94 84 LYS A C 1
ATOM 668 O O . LYS A 1 84 ? 10.087 -2.619 -14.753 1.00 95.94 84 LYS A O 1
ATOM 673 N N . SER A 1 85 ? 9.331 -0.597 -15.408 1.00 96.94 85 SER A N 1
ATOM 674 C CA . SER A 1 85 ? 10.456 -0.281 -16.289 1.00 96.94 85 SER A CA 1
ATOM 675 C C . SER A 1 85 ? 11.768 -0.152 -15.512 1.00 96.94 85 SER A C 1
ATOM 677 O O . SER A 1 85 ? 12.738 -0.839 -15.826 1.00 96.94 85 SER A O 1
ATOM 679 N N . GLU A 1 86 ? 11.770 0.639 -14.437 1.00 96.75 86 GLU A N 1
ATOM 680 C CA . GLU A 1 86 ? 12.932 0.844 -13.567 1.00 96.75 86 GLU A CA 1
ATOM 681 C C . GLU A 1 86 ? 13.395 -0.459 -12.915 1.00 96.75 86 GLU A C 1
ATOM 683 O O . GLU A 1 86 ? 14.591 -0.755 -12.901 1.00 96.75 86 GLU A O 1
ATOM 688 N N . ARG A 1 87 ? 12.456 -1.289 -12.440 1.00 94.81 87 ARG A N 1
ATOM 689 C CA . ARG A 1 87 ? 12.779 -2.610 -11.888 1.00 94.81 87 ARG A CA 1
ATOM 690 C C . ARG A 1 87 ? 13.452 -3.503 -12.925 1.00 94.81 87 ARG A C 1
ATOM 692 O O . ARG A 1 87 ? 14.445 -4.145 -12.597 1.00 94.81 87 ARG A O 1
ATOM 699 N N . ARG A 1 88 ? 12.929 -3.560 -14.154 1.00 94.19 88 ARG A N 1
ATOM 700 C CA . ARG A 1 88 ? 13.516 -4.375 -15.229 1.00 94.19 88 ARG A CA 1
ATOM 701 C C . ARG A 1 88 ? 14.930 -3.907 -15.559 1.00 94.19 88 ARG A C 1
ATOM 703 O O . ARG A 1 88 ? 15.841 -4.722 -15.529 1.00 94.19 88 ARG A O 1
ATOM 710 N N . ALA A 1 89 ? 15.112 -2.605 -15.773 1.00 95.06 89 ALA A N 1
ATOM 711 C CA . ALA A 1 89 ? 16.421 -2.019 -16.054 1.00 95.06 89 ALA A CA 1
ATOM 712 C C . ALA A 1 89 ? 17.426 -2.283 -14.919 1.00 95.06 89 ALA A C 1
ATOM 714 O O . ALA A 1 89 ? 18.590 -2.589 -15.166 1.00 95.06 89 ALA A O 1
ATOM 715 N N . SER A 1 90 ? 16.974 -2.213 -13.662 1.00 93.56 90 SER A N 1
ATOM 716 C CA . SER A 1 90 ? 17.808 -2.553 -12.510 1.00 93.56 90 SER A CA 1
ATOM 717 C C . SER A 1 90 ? 18.194 -4.034 -12.508 1.00 93.56 90 SER A C 1
ATOM 719 O O . SER A 1 90 ? 19.371 -4.341 -12.354 1.00 93.56 90 SER A O 1
ATOM 721 N N . LEU A 1 91 ? 17.253 -4.956 -12.728 1.00 93.00 91 LEU A N 1
ATOM 722 C CA . LEU A 1 91 ? 17.536 -6.396 -12.733 1.00 93.00 91 LEU A CA 1
ATOM 723 C C . LEU A 1 91 ? 18.422 -6.829 -13.909 1.00 93.00 91 LEU A C 1
ATOM 725 O O . LEU A 1 91 ? 19.283 -7.681 -13.726 1.00 93.00 91 LEU A O 1
ATOM 729 N N . GLU A 1 92 ? 18.294 -6.199 -15.078 1.00 93.75 92 GLU A N 1
ATOM 730 C CA . GLU A 1 92 ? 19.181 -6.435 -16.230 1.00 93.75 92 GLU A CA 1
ATOM 731 C C . GLU A 1 92 ? 20.656 -6.123 -15.917 1.00 93.75 92 GLU A C 1
ATOM 733 O O . GLU A 1 92 ? 21.554 -6.716 -16.514 1.00 93.75 92 GLU A O 1
ATOM 738 N N . SER A 1 93 ? 20.927 -5.244 -14.943 1.00 92.38 93 SER A N 1
ATOM 739 C CA . SER A 1 93 ? 22.294 -4.979 -14.470 1.00 92.38 93 SER A CA 1
ATOM 740 C C . SER A 1 93 ? 22.888 -6.108 -13.611 1.00 92.38 93 SER A C 1
ATOM 742 O O . SER A 1 93 ? 24.095 -6.118 -13.364 1.00 92.38 93 SER A O 1
ATOM 744 N N . PHE A 1 94 ? 22.075 -7.094 -13.211 1.00 92.81 94 PHE A N 1
ATOM 745 C CA . PHE A 1 94 ? 22.476 -8.268 -12.434 1.00 92.81 94 PHE A CA 1
ATOM 746 C C . PHE A 1 94 ? 22.180 -9.576 -13.197 1.00 92.81 94 PHE A C 1
ATOM 748 O O . PHE A 1 94 ? 21.337 -10.356 -12.771 1.00 92.81 94 PHE A O 1
ATOM 755 N N . PRO A 1 95 ? 22.901 -9.885 -14.291 1.00 77.38 95 PRO A N 1
ATOM 756 C CA . PRO A 1 95 ? 22.593 -11.005 -15.197 1.00 77.38 95 PRO A CA 1
ATOM 757 C C . PRO A 1 95 ? 22.742 -12.418 -14.594 1.00 77.38 95 PRO A C 1
ATOM 759 O O . PRO A 1 95 ? 22.548 -13.406 -15.298 1.00 77.38 95 PRO A O 1
ATOM 762 N N . ALA A 1 96 ? 23.136 -12.530 -13.323 1.00 81.75 96 ALA A N 1
ATOM 763 C CA . ALA A 1 96 ? 23.257 -13.793 -12.590 1.00 81.75 96 ALA A CA 1
ATOM 764 C C . ALA A 1 96 ? 22.062 -14.080 -11.650 1.00 81.75 96 ALA A C 1
ATOM 766 O O . ALA A 1 96 ? 22.088 -15.089 -10.944 1.00 81.75 96 ALA A O 1
ATOM 767 N N . LEU A 1 97 ? 21.061 -13.192 -11.622 1.00 67.38 97 LEU A N 1
ATOM 768 C CA . LEU A 1 97 ? 19.763 -13.324 -10.946 1.00 67.38 97 LEU A CA 1
ATOM 769 C C . LEU A 1 97 ? 18.670 -13.620 -11.979 1.00 67.38 97 LEU A C 1
ATOM 771 O O . LEU A 1 97 ? 17.761 -14.408 -11.637 1.00 67.38 97 LEU A O 1
#

Sequence (97 aa):
MNTGWIVDDCGPDSKKVTVEHSSACMSAIADDGLDWFTDPDFGYQLPVRVPGIAPEDEDLLRPRERFEALGRLDDYRCWVERLKSERRASLESFPAL